Protein AF-A0A9D7CB33-F1 (afdb_monomer)

Radius of gyration: 14.74 Å; Cα contacts (8 Å, |Δi|>4): 14; chains: 1; bounding box: 37×23×35 Å

Secondary structure (DSSP, 8-state):
--------------HHHHHHHHHHHHHTTS-HHHHHHHHHHHHHHHHHHHHHHHT-

Structure (mmCIF, N/CA/C/O backbone):
data_AF-A0A9D7CB33-F1
#
_entry.id   AF-A0A9D7CB33-F1
#
loop_
_atom_site.group_PDB
_atom_site.id
_atom_site.type_symbol
_atom_site.label_atom_id
_atom_site.label_alt_id
_atom_site.label_comp_id
_atom_site.label_asym_id
_atom_site.label_entity_id
_atom_site.label_seq_id
_atom_site.pdbx_PDB_ins_code
_atom_site.Cartn_x
_atom_site.Cartn_y
_atom_site.Cartn_z
_atom_site.occupancy
_atom_site.B_iso_or_equiv
_atom_site.auth_seq_id
_atom_site.auth_comp_id
_atom_site.auth_asym_id
_atom_site.auth_atom_id
_atom_site.pdbx_PDB_model_num
ATOM 1 N N . MET A 1 1 ? 23.624 14.676 7.659 1.00 41.47 1 MET A N 1
ATOM 2 C CA . MET A 1 1 ? 22.549 13.674 7.516 1.00 41.47 1 MET A CA 1
ATOM 3 C C . MET A 1 1 ? 21.619 14.181 6.426 1.00 41.47 1 MET A C 1
ATOM 5 O O . MET A 1 1 ? 21.007 15.210 6.665 1.00 41.47 1 MET A O 1
ATOM 9 N N . PRO A 1 2 ? 21.602 13.613 5.208 1.00 48.28 2 PRO A N 1
ATOM 10 C CA . PRO A 1 2 ? 20.736 14.133 4.158 1.00 48.28 2 PRO A CA 1
ATOM 11 C C . PRO A 1 2 ? 19.281 13.809 4.495 1.00 48.28 2 PRO A C 1
ATOM 13 O O . PRO A 1 2 ? 18.930 12.686 4.846 1.00 48.28 2 PRO A O 1
ATOM 16 N N . GLU A 1 3 ? 18.460 14.841 4.441 1.00 48.62 3 GLU A N 1
ATOM 17 C CA . GLU A 1 3 ? 17.093 14.870 4.936 1.00 48.62 3 GLU A CA 1
ATOM 18 C C . GLU A 1 3 ? 16.202 14.122 3.942 1.00 48.62 3 GLU A C 1
ATOM 20 O O . GLU A 1 3 ? 16.217 14.408 2.741 1.00 48.62 3 GLU A O 1
ATOM 25 N N . SER A 1 4 ? 15.456 13.127 4.423 1.00 49.19 4 SER A N 1
ATOM 26 C CA . SER A 1 4 ? 14.513 12.346 3.625 1.00 49.19 4 SER A CA 1
ATOM 27 C C . SER A 1 4 ? 13.427 13.271 3.080 1.00 49.19 4 SER A C 1
ATOM 29 O O . SER A 1 4 ? 12.413 13.517 3.733 1.00 49.19 4 SER A O 1
ATOM 31 N N . ARG A 1 5 ? 13.657 13.821 1.885 1.00 58.19 5 ARG A N 1
ATOM 32 C CA . ARG A 1 5 ? 12.760 14.745 1.189 1.00 58.19 5 ARG A CA 1
ATOM 33 C C . ARG A 1 5 ? 11.458 14.014 0.856 1.00 58.19 5 ARG A C 1
ATOM 35 O O . ARG A 1 5 ? 11.322 13.383 -0.188 1.00 58.19 5 ARG A O 1
ATOM 42 N N . THR A 1 6 ? 10.504 14.053 1.777 1.00 63.22 6 THR A N 1
ATOM 43 C CA . THR A 1 6 ? 9.149 13.559 1.545 1.00 63.22 6 THR A CA 1
ATOM 44 C C . THR A 1 6 ? 8.368 14.675 0.863 1.00 63.22 6 THR A C 1
ATOM 46 O O . THR A 1 6 ? 8.153 15.743 1.426 1.00 63.22 6 THR A O 1
ATOM 49 N N . ALA A 1 7 ? 8.007 14.465 -0.401 1.00 63.25 7 ALA A N 1
ATOM 50 C CA . ALA A 1 7 ? 7.158 15.392 -1.135 1.00 63.25 7 ALA A CA 1
ATOM 51 C C . ALA A 1 7 ? 5.692 14.994 -0.930 1.00 63.25 7 ALA A C 1
ATOM 53 O O . ALA A 1 7 ? 5.295 13.877 -1.274 1.00 63.25 7 ALA A O 1
ATOM 54 N N . THR A 1 8 ? 4.884 15.897 -0.373 1.00 60.97 8 THR A N 1
ATOM 55 C CA . THR A 1 8 ? 3.435 15.696 -0.269 1.00 60.97 8 THR A CA 1
ATOM 56 C C . THR A 1 8 ? 2.822 15.808 -1.658 1.00 60.97 8 THR A C 1
ATO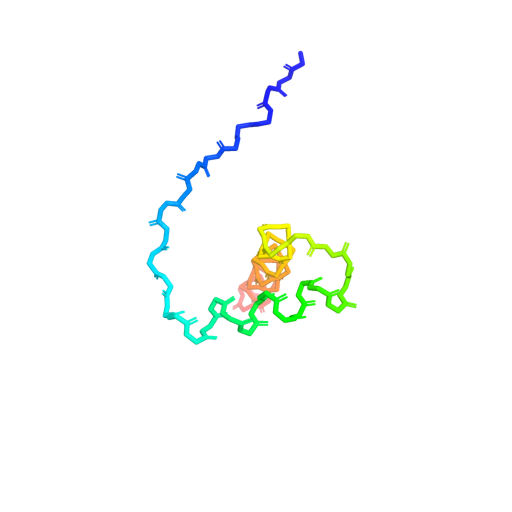M 58 O O . THR A 1 8 ? 2.773 16.883 -2.249 1.00 60.97 8 THR A O 1
ATOM 61 N N . ILE A 1 9 ? 2.364 14.680 -2.193 1.00 68.88 9 ILE A N 1
ATOM 62 C CA . ILE A 1 9 ? 1.656 14.619 -3.470 1.00 68.88 9 ILE A CA 1
ATOM 63 C C . ILE A 1 9 ? 0.146 14.691 -3.233 1.00 68.88 9 ILE A C 1
ATOM 65 O O . ILE A 1 9 ? -0.456 13.765 -2.693 1.00 68.88 9 ILE A O 1
ATOM 69 N N . SER A 1 10 ? -0.486 15.773 -3.685 1.00 61.25 10 SER A N 1
ATOM 70 C CA . SER A 1 10 ? -1.947 15.900 -3.701 1.00 61.25 10 SER A CA 1
ATOM 71 C C . SER A 1 10 ? -2.525 15.096 -4.865 1.00 61.25 10 SER A C 1
ATOM 73 O O . SER A 1 10 ? -2.753 15.623 -5.954 1.00 61.25 10 SER A O 1
ATOM 75 N N . ARG A 1 11 ? -2.735 13.791 -4.663 1.00 68.69 11 ARG A N 1
ATOM 76 C CA . ARG A 1 11 ? -3.400 12.927 -5.649 1.00 68.69 11 ARG A CA 1
ATOM 77 C C . ARG A 1 11 ? -4.901 12.868 -5.402 1.00 68.69 11 ARG A C 1
ATOM 79 O O . ARG A 1 11 ? -5.342 12.501 -4.318 1.00 68.69 11 ARG A O 1
ATOM 86 N N . ARG A 1 12 ? -5.684 13.174 -6.441 1.00 77.25 12 ARG A N 1
ATOM 87 C CA . ARG A 1 12 ? -7.119 12.878 -6.466 1.00 77.25 12 ARG A CA 1
ATOM 88 C C . ARG A 1 12 ? -7.290 11.395 -6.770 1.00 77.25 12 ARG A C 1
ATOM 90 O O . ARG A 1 12 ? -6.925 10.940 -7.849 1.00 77.25 12 ARG A O 1
ATOM 97 N N . LEU A 1 13 ? -7.797 10.661 -5.790 1.00 76.06 13 LEU A N 1
ATOM 98 C CA . LEU A 1 13 ? -8.137 9.248 -5.902 1.00 76.06 13 LEU A CA 1
ATOM 99 C C . LEU A 1 13 ? -9.662 9.104 -5.810 1.00 76.06 13 LEU A C 1
ATOM 101 O O . LEU A 1 13 ? -10.287 9.867 -5.066 1.00 76.06 13 LEU A O 1
ATOM 105 N N . PRO A 1 14 ? -10.271 8.152 -6.536 1.00 86.25 14 PRO A N 1
ATOM 106 C CA . PRO A 1 14 ? -11.677 7.818 -6.357 1.00 86.25 14 PRO A CA 1
ATOM 107 C C . PRO A 1 14 ? -11.952 7.383 -4.916 1.00 86.25 14 PRO A C 1
ATOM 109 O O . PRO A 1 14 ? -11.139 6.692 -4.300 1.00 86.25 14 PRO A O 1
ATOM 112 N N . GLN A 1 15 ? -13.118 7.751 -4.390 1.00 85.00 15 GLN A N 1
ATOM 113 C CA . GLN A 1 15 ? -13.468 7.500 -2.990 1.00 85.00 15 GLN A CA 1
ATOM 114 C C . GLN A 1 15 ? -13.524 6.003 -2.653 1.00 85.00 15 GLN A C 1
ATOM 116 O O . GLN A 1 15 ? -12.992 5.605 -1.622 1.00 85.00 15 GLN A O 1
ATOM 121 N N . GLY A 1 16 ? -14.052 5.169 -3.557 1.00 88.88 16 GLY A N 1
ATOM 122 C CA . GLY A 1 16 ? -14.085 3.710 -3.375 1.00 88.88 16 GLY A CA 1
ATOM 123 C C . GLY A 1 16 ? -12.693 3.076 -3.287 1.00 88.88 16 GLY A C 1
ATOM 124 O O . GLY A 1 16 ? -12.459 2.208 -2.456 1.00 88.88 16 GLY A O 1
ATOM 125 N N . MET A 1 17 ? -11.729 3.584 -4.061 1.00 86.69 17 MET A N 1
ATOM 126 C CA . MET A 1 17 ? -10.348 3.096 -4.009 1.00 86.69 17 MET A CA 1
ATOM 127 C C . MET A 1 17 ? -9.670 3.450 -2.680 1.00 86.69 17 MET A C 1
ATOM 129 O O . MET A 1 17 ? -8.898 2.659 -2.147 1.00 86.69 17 MET A O 1
ATOM 133 N N . LEU A 1 18 ? -9.947 4.640 -2.135 1.00 86.62 18 LEU A N 1
ATOM 134 C CA . LEU A 1 18 ? -9.455 5.048 -0.815 1.00 86.62 18 LEU A CA 1
ATOM 135 C C . LEU A 1 18 ? -10.027 4.176 0.306 1.00 86.62 18 LEU A C 1
ATOM 137 O O . LEU A 1 18 ? -9.316 3.888 1.269 1.00 86.62 18 LEU A O 1
ATOM 141 N N . ASP A 1 19 ? -11.291 3.780 0.182 1.00 90.38 19 ASP A N 1
ATOM 142 C CA . ASP A 1 19 ? -11.970 2.933 1.158 1.00 90.38 19 ASP A CA 1
ATOM 143 C C . ASP A 1 19 ? -11.385 1.516 1.168 1.00 90.38 19 ASP A C 1
ATOM 145 O O . ASP A 1 19 ? -10.934 1.038 2.210 1.00 90.38 19 ASP A O 1
ATOM 149 N N . GLU A 1 20 ? -11.225 0.907 -0.011 1.00 91.00 20 GLU A N 1
ATOM 150 C CA . GLU A 1 20 ? -10.525 -0.375 -0.158 1.00 91.00 20 GLU A CA 1
ATOM 151 C C . GLU A 1 20 ? -9.098 -0.318 0.396 1.00 91.00 20 GLU A C 1
ATOM 153 O O . GLU A 1 20 ? -8.667 -1.225 1.112 1.00 91.00 20 GLU A O 1
ATOM 158 N N . LEU A 1 21 ? -8.363 0.768 0.118 1.00 89.44 21 LEU A N 1
ATOM 159 C CA . LEU A 1 21 ? -7.001 0.923 0.622 1.00 89.44 21 LEU A CA 1
ATOM 160 C C . LEU A 1 21 ? -6.973 0.979 2.151 1.00 89.44 21 LEU A C 1
ATOM 162 O O . LEU A 1 21 ? -6.083 0.394 2.759 1.00 89.44 21 LEU A O 1
ATOM 166 N N . LYS A 1 22 ? -7.9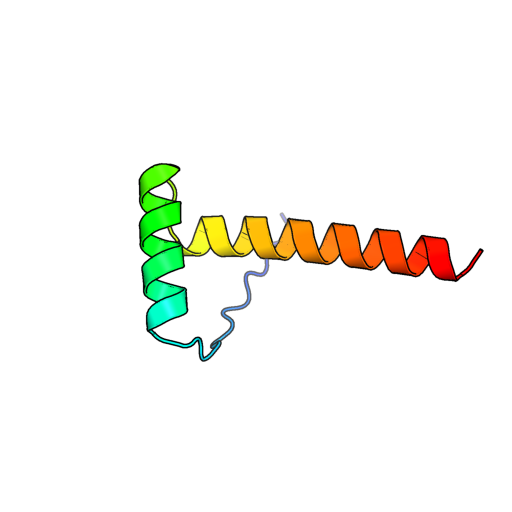39 1.662 2.778 1.00 89.44 22 LYS A N 1
ATOM 167 C CA . LYS A 1 22 ? -8.074 1.711 4.241 1.00 89.44 22 LYS A CA 1
ATOM 168 C C . LYS A 1 22 ? -8.408 0.346 4.828 1.00 89.44 22 LYS A C 1
ATOM 170 O O . LYS A 1 22 ? -7.826 -0.016 5.846 1.00 89.44 22 LYS A O 1
ATOM 175 N N . VAL A 1 23 ? -9.310 -0.407 4.204 1.00 94.25 23 VAL A N 1
ATOM 176 C CA . VAL A 1 23 ? -9.665 -1.763 4.646 1.00 94.25 23 VAL A CA 1
ATOM 177 C C . VAL A 1 23 ? -8.439 -2.676 4.601 1.00 94.25 23 VAL A C 1
ATOM 179 O O . VAL A 1 23 ? -8.124 -3.332 5.592 1.00 94.25 23 VAL A O 1
ATOM 182 N N . LEU A 1 24 ? -7.696 -2.662 3.493 1.00 93.12 24 LEU A N 1
ATOM 183 C CA . LEU A 1 24 ? -6.463 -3.440 3.342 1.00 93.12 24 LEU A CA 1
ATOM 184 C C . LEU A 1 24 ? -5.359 -3.004 4.309 1.00 93.12 24 LEU A C 1
ATOM 186 O O . LEU A 1 24 ? -4.587 -3.839 4.773 1.00 93.12 24 LEU A O 1
ATOM 190 N N . ALA A 1 25 ? -5.271 -1.708 4.596 1.00 92.38 25 ALA A N 1
ATOM 191 C CA . ALA A 1 25 ? -4.291 -1.155 5.519 1.00 92.38 25 ALA 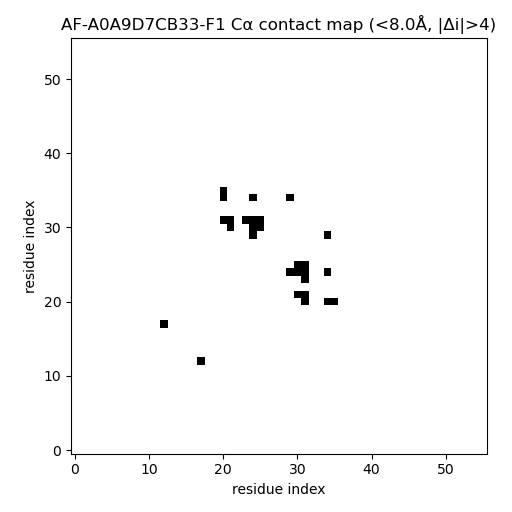A CA 1
ATOM 192 C C . ALA A 1 25 ? -4.580 -1.591 6.962 1.00 92.38 25 ALA A C 1
ATOM 194 O O . ALA A 1 25 ? -3.687 -2.112 7.623 1.00 92.38 25 ALA A O 1
ATOM 195 N N . ASN A 1 26 ? -5.846 -1.522 7.391 1.00 92.69 26 A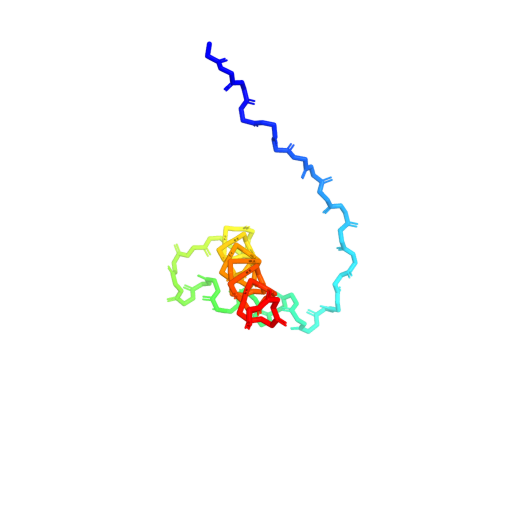SN A N 1
ATOM 196 C CA . ASN A 1 26 ? -6.280 -2.061 8.683 1.00 92.69 26 ASN A CA 1
ATOM 197 C C . ASN A 1 26 ? -5.999 -3.565 8.807 1.00 92.69 26 ASN A C 1
ATOM 199 O O . ASN A 1 26 ? -5.526 -4.008 9.843 1.00 92.69 26 ASN A O 1
ATOM 203 N N . GLN A 1 27 ? -6.234 -4.357 7.754 1.00 93.81 27 GLN A N 1
ATOM 204 C CA . GLN A 1 27 ? -5.929 -5.797 7.780 1.00 93.81 27 GLN A CA 1
ATOM 205 C C . GLN A 1 27 ? -4.433 -6.102 7.933 1.00 93.81 27 GLN A C 1
ATOM 207 O O . GLN A 1 27 ? -4.073 -7.174 8.412 1.00 93.81 27 GLN A O 1
ATOM 212 N N . ARG A 1 28 ? -3.564 -5.188 7.493 1.00 90.69 28 ARG A N 1
ATOM 213 C CA . ARG A 1 28 ? -2.105 -5.308 7.610 1.00 90.69 28 ARG A CA 1
ATOM 214 C C . ARG A 1 28 ? -1.531 -4.584 8.826 1.00 90.69 28 ARG A C 1
ATOM 216 O O . ARG A 1 28 ? -0.313 -4.540 8.951 1.00 90.69 28 ARG A O 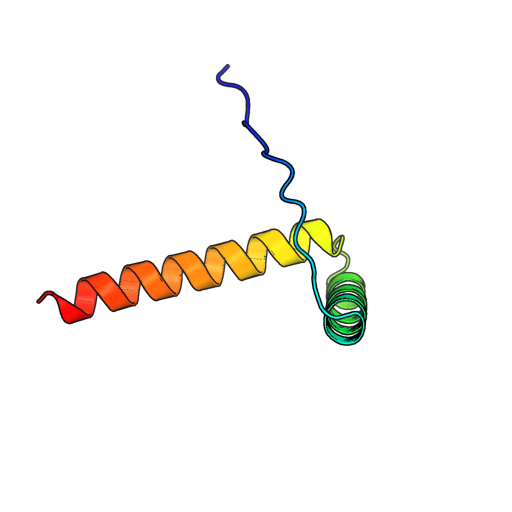1
ATOM 223 N N . ASP A 1 29 ? -2.389 -4.031 9.682 1.00 91.94 29 ASP A N 1
ATOM 224 C CA . ASP A 1 29 ? -2.001 -3.219 10.838 1.00 91.94 29 ASP A CA 1
ATOM 225 C C . ASP A 1 29 ? -1.074 -2.042 10.463 1.00 91.94 29 ASP A C 1
ATOM 227 O O . ASP A 1 29 ? -0.205 -1.619 11.219 1.00 91.94 29 ASP A O 1
ATOM 231 N N . GLU A 1 30 ? -1.249 -1.491 9.257 1.00 90.50 30 GLU A N 1
ATOM 232 C CA . GLU A 1 30 ? -0.459 -0.365 8.766 1.00 90.50 30 GLU A CA 1
ATOM 233 C C . GLU A 1 30 ? -1.346 0.819 8.361 1.00 90.50 30 GLU A C 1
ATOM 235 O O . GLU A 1 30 ? -2.478 0.642 7.914 1.00 90.50 30 GLU A O 1
ATOM 240 N N . PRO A 1 31 ? -0.852 2.067 8.440 1.00 88.75 31 PRO A N 1
ATOM 241 C CA . PRO A 1 31 ? -1.575 3.218 7.914 1.00 88.75 31 PRO A CA 1
ATOM 242 C C . PRO A 1 31 ? -1.740 3.128 6.391 1.00 88.75 31 PRO A C 1
ATOM 244 O O . PRO A 1 31 ? -0.787 2.825 5.673 1.00 88.75 31 PRO A O 1
ATOM 247 N N . TYR A 1 32 ? -2.903 3.528 5.861 1.00 87.88 32 TYR A N 1
ATOM 248 C CA . TYR A 1 32 ? -3.161 3.529 4.409 1.00 87.88 32 TYR A CA 1
ATOM 249 C C . TYR A 1 32 ? -2.118 4.338 3.616 1.00 87.88 32 TYR A C 1
ATOM 251 O O . TYR A 1 32 ? -1.790 3.996 2.483 1.00 87.88 32 TYR A O 1
ATOM 259 N N . GLN A 1 33 ? -1.543 5.387 4.218 1.00 84.62 33 GLN A N 1
ATOM 260 C CA . GLN A 1 33 ? -0.460 6.163 3.606 1.00 84.62 33 GLN A CA 1
ATOM 261 C C . GLN A 1 33 ? 0.865 5.394 3.518 1.00 84.62 33 GLN A C 1
ATOM 263 O O . GLN A 1 33 ? 1.634 5.634 2.589 1.00 84.62 33 GLN A O 1
ATOM 268 N N . SER A 1 34 ? 1.142 4.496 4.468 1.00 88.44 34 SER A N 1
ATOM 269 C CA . SER A 1 34 ? 2.302 3.598 4.431 1.00 88.44 34 SER A CA 1
ATOM 270 C C . SER A 1 34 ? 2.092 2.518 3.375 1.00 88.44 34 SER A C 1
ATOM 272 O O . SER A 1 34 ? 2.891 2.403 2.444 1.00 88.44 34 SER A O 1
ATOM 274 N N . LEU A 1 35 ? 0.937 1.844 3.420 1.00 88.50 35 LEU A N 1
ATOM 275 C CA . LEU A 1 35 ? 0.572 0.813 2.450 1.00 88.50 35 LEU A CA 1
ATOM 276 C C . LEU A 1 35 ? 0.626 1.338 1.007 1.00 88.50 35 LEU A C 1
ATOM 278 O O . LEU A 1 35 ? 1.160 0.678 0.116 1.00 88.50 35 LEU A O 1
ATOM 282 N N . LEU A 1 36 ? 0.144 2.566 0.776 1.00 86.88 36 LEU A N 1
ATOM 283 C CA . LEU A 1 36 ? 0.216 3.207 -0.537 1.00 86.88 36 LEU A CA 1
ATOM 284 C C . LEU A 1 36 ? 1.661 3.345 -1.039 1.00 86.88 36 LEU A C 1
ATOM 286 O O . LEU A 1 36 ? 1.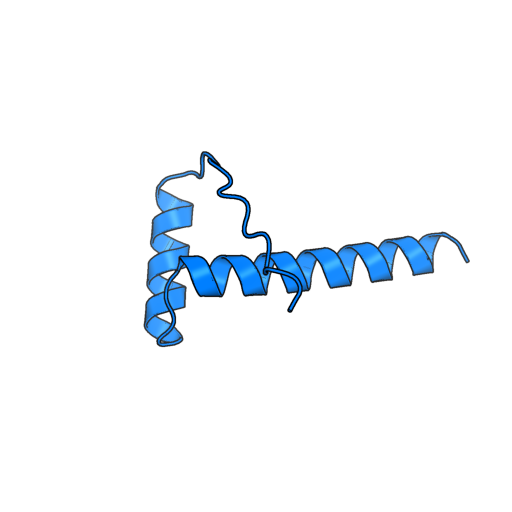917 3.151 -2.227 1.00 86.88 36 LEU A O 1
ATOM 290 N N . LYS A 1 37 ? 2.610 3.685 -0.156 1.00 85.19 37 LYS A N 1
ATOM 291 C CA . LYS A 1 37 ? 4.030 3.806 -0.518 1.00 85.19 37 LYS A CA 1
ATOM 292 C C . LYS A 1 37 ? 4.612 2.454 -0.904 1.00 85.19 37 LYS A C 1
ATOM 294 O O . LYS A 1 37 ? 5.313 2.392 -1.911 1.00 85.19 37 LYS A O 1
ATOM 299 N N . VAL A 1 38 ? 4.294 1.399 -0.152 1.00 90.06 38 VAL A N 1
ATOM 300 C CA . VAL A 1 38 ? 4.742 0.029 -0.445 1.00 90.06 38 VAL A CA 1
ATOM 301 C C . VAL A 1 38 ? 4.239 -0.402 -1.821 1.00 90.06 38 VAL A C 1
ATOM 303 O O . VAL A 1 38 ? 5.045 -0.709 -2.696 1.00 90.06 38 VAL A O 1
ATOM 306 N N . PHE A 1 39 ? 2.932 -0.289 -2.072 1.00 89.31 39 PHE A N 1
ATOM 307 C CA . PHE A 1 39 ? 2.344 -0.670 -3.361 1.00 89.31 39 PHE A CA 1
ATOM 308 C C . PHE A 1 39 ? 2.924 0.120 -4.539 1.00 89.31 39 PHE A C 1
ATOM 310 O O . PHE A 1 39 ? 3.179 -0.443 -5.606 1.00 89.31 39 PHE A O 1
ATOM 317 N N . LEU A 1 40 ? 3.156 1.425 -4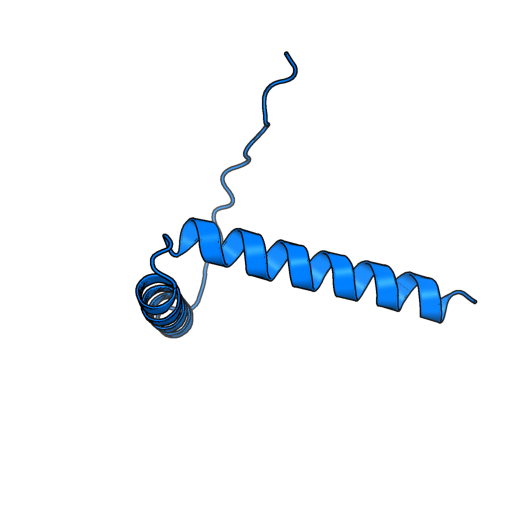.368 1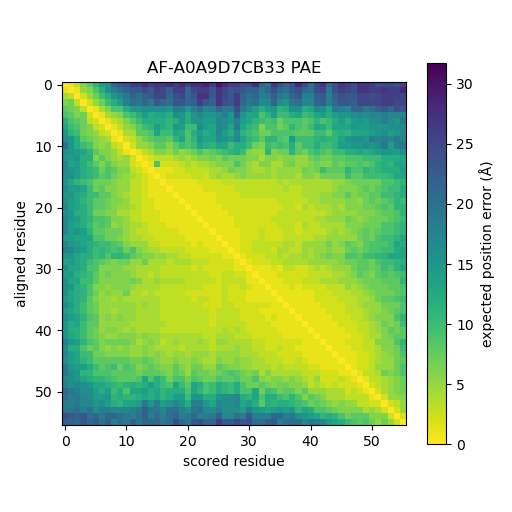.00 88.38 40 LEU A N 1
ATOM 318 C CA . LEU A 1 40 ? 3.794 2.239 -5.402 1.00 88.38 40 LEU A CA 1
ATOM 319 C C . LEU A 1 40 ? 5.246 1.818 -5.642 1.00 88.38 40 LEU A C 1
ATOM 321 O O . LEU A 1 40 ? 5.658 1.729 -6.798 1.00 88.38 40 LEU A O 1
ATOM 325 N N . ALA A 1 41 ? 6.014 1.543 -4.587 1.00 88.75 41 ALA A N 1
ATOM 326 C CA . ALA A 1 41 ? 7.399 1.099 -4.702 1.00 88.75 41 ALA A CA 1
ATOM 327 C C . ALA A 1 41 ? 7.504 -0.250 -5.429 1.00 88.75 41 ALA A C 1
ATOM 329 O O . ALA A 1 41 ? 8.325 -0.392 -6.338 1.00 88.75 4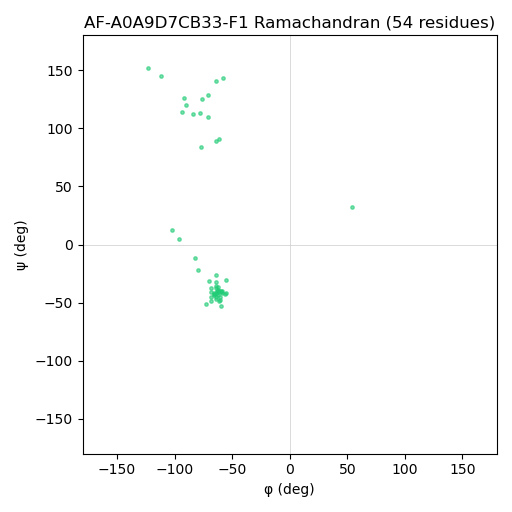1 ALA A O 1
ATOM 330 N N . GLU A 1 42 ? 6.633 -1.205 -5.098 1.00 90.81 42 GLU A N 1
ATOM 331 C CA . GLU A 1 42 ? 6.574 -2.512 -5.759 1.00 90.81 42 GLU A CA 1
ATOM 332 C C . GLU A 1 42 ? 6.248 -2.379 -7.250 1.00 90.81 42 GLU A C 1
ATOM 334 O O . GLU A 1 42 ? 6.964 -2.920 -8.095 1.00 90.81 42 GLU A O 1
ATOM 339 N N . ARG A 1 43 ? 5.216 -1.596 -7.598 1.00 89.62 43 ARG A N 1
ATOM 340 C CA . ARG A 1 43 ? 4.837 -1.354 -9.000 1.00 89.62 43 ARG A CA 1
ATOM 341 C C . ARG A 1 43 ? 5.938 -0.640 -9.782 1.00 89.62 43 ARG A C 1
ATOM 343 O O . ARG A 1 43 ? 6.214 -1.025 -10.913 1.00 89.62 43 ARG A O 1
ATOM 350 N N . LEU A 1 44 ? 6.597 0.355 -9.186 1.00 90.25 44 LEU A N 1
ATOM 351 C CA . LEU A 1 44 ? 7.727 1.052 -9.810 1.00 90.25 44 LEU A CA 1
ATOM 352 C C . LEU A 1 44 ? 8.916 0.116 -10.052 1.00 90.25 44 LEU A C 1
ATOM 354 O O . LEU A 1 44 ? 9.557 0.202 -11.098 1.00 90.25 44 LEU A O 1
ATOM 358 N N . SER A 1 45 ? 9.215 -0.770 -9.100 1.00 90.69 45 SER A N 1
ATOM 359 C CA . SER A 1 45 ? 10.276 -1.769 -9.242 1.00 90.69 45 SER A CA 1
ATOM 360 C C . SER A 1 45 ? 9.957 -2.759 -10.365 1.00 90.69 45 SER A C 1
ATOM 362 O O . SER A 1 45 ? 10.786 -2.980 -11.250 1.00 90.69 45 SER A O 1
ATOM 364 N N . ALA A 1 46 ? 8.725 -3.278 -10.390 1.00 91.44 46 ALA A N 1
ATOM 365 C CA . ALA A 1 46 ? 8.253 -4.188 -11.428 1.00 91.44 46 ALA A CA 1
ATOM 366 C C . ALA A 1 46 ? 8.302 -3.546 -12.825 1.00 91.44 46 ALA A C 1
ATOM 368 O O . ALA A 1 46 ? 8.819 -4.159 -13.759 1.00 91.44 46 ALA A O 1
ATOM 369 N N . GLU A 1 47 ? 7.838 -2.301 -12.966 1.00 89.62 47 GLU A N 1
ATOM 370 C CA . GLU A 1 47 ? 7.850 -1.588 -14.249 1.00 89.62 47 GLU A CA 1
ATOM 371 C C . GLU A 1 47 ? 9.281 -1.312 -14.727 1.00 89.62 47 GLU A C 1
ATOM 373 O O . GLU A 1 47 ? 9.612 -1.547 -15.888 1.00 89.62 47 GLU A O 1
ATOM 378 N N . ARG A 1 48 ? 10.178 -0.902 -13.819 1.00 87.50 48 ARG A N 1
ATOM 379 C CA . ARG A 1 48 ? 11.608 -0.730 -14.131 1.00 87.50 48 ARG A CA 1
ATOM 380 C C . ARG A 1 48 ? 12.265 -2.034 -14.572 1.00 87.50 48 ARG A C 1
ATOM 382 O O . ARG A 1 48 ? 13.088 -2.024 -15.487 1.00 87.50 48 ARG A O 1
ATOM 389 N N . HIS A 1 49 ? 11.922 -3.149 -13.930 1.00 82.25 49 HIS A N 1
ATOM 390 C CA . HIS A 1 49 ? 12.447 -4.459 -14.301 1.00 82.25 49 HIS A CA 1
ATOM 391 C C . HIS A 1 49 ? 11.914 -4.914 -15.666 1.00 82.25 49 HIS A C 1
ATOM 393 O O . HIS A 1 49 ? 12.674 -5.420 -16.492 1.00 82.25 49 HIS A O 1
ATOM 399 N N . ARG A 1 50 ? 10.628 -4.671 -15.943 1.00 81.81 50 ARG A N 1
ATOM 400 C CA . ARG A 1 50 ? 10.003 -4.975 -17.234 1.00 81.81 50 ARG A CA 1
ATOM 401 C C . ARG A 1 50 ? 10.603 -4.148 -18.372 1.00 81.81 50 ARG A C 1
ATOM 403 O O . ARG A 1 50 ? 10.947 -4.719 -19.401 1.00 81.81 50 ARG A O 1
ATOM 410 N N . ALA A 1 51 ? 10.799 -2.846 -18.166 1.00 74.12 51 ALA A N 1
ATOM 411 C CA . ALA A 1 51 ? 11.425 -1.965 -19.150 1.00 74.12 51 ALA A CA 1
ATOM 412 C C . ALA A 1 51 ? 12.851 -2.420 -19.507 1.00 74.12 51 ALA A C 1
ATOM 414 O O . ALA A 1 51 ? 13.200 -2.459 -20.680 1.00 74.12 51 ALA A O 1
ATOM 415 N N . ARG A 1 52 ? 13.646 -2.851 -18.514 1.00 72.12 52 ARG A N 1
ATOM 416 C CA . ARG A 1 52 ? 15.000 -3.390 -18.742 1.00 72.12 52 ARG A CA 1
ATOM 417 C C . ARG A 1 52 ? 15.026 -4.688 -19.547 1.00 72.12 52 ARG A C 1
ATOM 419 O O . ARG A 1 52 ? 15.990 -4.924 -20.265 1.00 72.12 52 ARG A O 1
ATOM 426 N N . ARG A 1 53 ? 13.997 -5.530 -19.419 1.00 68.31 53 ARG A N 1
ATOM 427 C CA . ARG A 1 53 ? 13.884 -6.790 -20.171 1.00 68.31 53 ARG A CA 1
ATOM 428 C C . ARG A 1 53 ? 13.394 -6.600 -21.606 1.00 68.31 53 ARG A C 1
ATOM 430 O O . ARG A 1 53 ? 13.626 -7.481 -22.414 1.00 68.31 53 ARG A O 1
ATOM 437 N N . ALA A 1 54 ? 12.709 -5.497 -21.906 1.00 63.12 54 ALA A N 1
ATOM 438 C CA . ALA A 1 54 ? 12.246 -5.176 -23.258 1.00 63.12 54 ALA A CA 1
ATOM 439 C C . ALA A 1 54 ? 13.329 -4.515 -24.133 1.00 63.12 54 ALA A C 1
ATOM 441 O O . ALA A 1 54 ? 13.136 -4.362 -25.334 1.00 63.12 54 ALA A O 1
ATOM 442 N N . SER A 1 55 ? 14.447 -4.101 -23.531 1.00 59.44 55 SER A N 1
ATOM 443 C CA . SER A 1 55 ? 15.582 -3.450 -24.196 1.00 59.44 55 SER A CA 1
ATOM 444 C C . SER A 1 55 ? 16.786 -4.378 -24.437 1.00 59.44 55 SER A C 1
ATOM 446 O O . SER A 1 55 ? 17.873 -3.879 -24.719 1.00 59.44 55 SER A O 1
ATOM 448 N N . ALA A 1 56 ? 16.616 -5.694 -24.279 1.00 53.97 56 ALA A N 1
ATOM 449 C CA . ALA A 1 56 ? 17.626 -6.730 -24.518 1.00 53.97 56 ALA A CA 1
ATOM 450 C C . ALA A 1 56 ? 17.070 -7.758 -25.505 1.00 53.97 56 ALA A C 1
ATOM 452 O O . ALA A 1 56 ? 17.856 -8.226 -26.354 1.00 53.97 56 ALA A O 1
#

Foldseek 3Di:
DDDPPDDDDPDDDDPVVLVVLCVVCVVVVHHSVVVVVVVVVVVVVVVVVVVVVVVD

Mean predicted aligned error: 8.03 Å

pLDDT: mean 79.83, std 14.26, range [41.47, 94.25]

Nearest PDB structures (foldseek):
  8pv2-assembly1_CQ  TM=5.882E-01  e=8.975E+00  Thermochaetoides thermophila DSM 1495

Solvent-accessible surface area (backbone atoms only — not comparable to full-atom values): 3536 Å² total; per-residue (Å²): 132,90,74,84,82,77,78,90,75,91,72,92,69,60,69,68,60,54,49,52,43,42,54,56,11,59,76,66,77,41,55,43,75,55,49,50,52,52,56,49,50,54,52,52,50,51,51,56,53,50,55,59,63,75,75,111

Sequence (56 aa):
MPESRTATISRRLPQGMLDELKVLANQRDEPYQSLLKVFLAERLSAERHRARRASA